Protein AF-A0A349JHU1-F1 (afdb_monomer_lite)

Secondary structure (DSSP, 8-state):
--EEEEEE-TT-HHHHHHHTTS---GGGSHHHHHHHHHHHT-EEEEEEEEETTEEEEEEEEEEEPPGGG---TT-EEEEPPSS--PPEEESTT-HHHHHHHHHHHHHHHHHHTEEEEE-PPPSS--

Radius of gyration: 14.21 Å; chains: 1; bounding box: 31×31×40 Å

Structure (mmCIF, N/CA/C/O backbone):
data_AF-A0A349JHU1-F1
#
_entry.id   AF-A0A349JHU1-F1
#
loop_
_atom_site.group_PDB
_atom_site.id
_atom_site.type_symbol
_atom_site.label_atom_id
_atom_site.label_alt_id
_atom_site.label_comp_id
_atom_site.label_asym_id
_atom_site.label_entity_id
_atom_site.label_seq_id
_atom_site.pdbx_PDB_ins_code
_atom_site.Cartn_x
_atom_site.Cartn_y
_atom_site.Cartn_z
_atom_site.occupancy
_atom_site.B_iso_or_equiv
_atom_site.auth_seq_id
_atom_site.auth_comp_id
_atom_site.auth_asym_id
_atom_site.auth_atom_id
_atom_site.pdbx_PDB_model_num
ATOM 1 N N . MET A 1 1 ? 12.180 19.300 -7.532 1.00 61.38 1 MET A N 1
ATOM 2 C CA . MET A 1 1 ? 11.533 18.015 -7.843 1.00 61.38 1 MET A CA 1
ATOM 3 C C . MET A 1 1 ? 10.091 18.106 -7.384 1.00 61.38 1 MET A C 1
ATOM 5 O O . MET A 1 1 ? 9.881 18.360 -6.203 1.00 61.38 1 MET A O 1
ATOM 9 N N . MET A 1 2 ? 9.117 18.041 -8.295 1.00 74.00 2 MET A N 1
ATOM 10 C CA . MET A 1 2 ? 7.712 17.924 -7.890 1.00 74.00 2 MET A CA 1
ATOM 11 C C . MET A 1 2 ? 7.435 16.446 -7.657 1.00 74.00 2 MET A C 1
ATOM 13 O O . MET A 1 2 ? 7.605 15.642 -8.565 1.00 74.00 2 MET A O 1
ATOM 17 N N . MET A 1 3 ? 7.053 16.111 -6.433 1.00 84.69 3 MET A N 1
ATOM 18 C CA . MET A 1 3 ? 6.657 14.767 -6.049 1.00 84.69 3 MET A CA 1
ATOM 19 C C . MET A 1 3 ? 5.146 14.773 -5.848 1.00 84.69 3 MET A C 1
ATOM 21 O O . MET A 1 3 ? 4.614 15.646 -5.157 1.00 84.69 3 MET A O 1
ATOM 25 N N . LEU A 1 4 ? 4.461 13.842 -6.502 1.00 92.31 4 LEU A N 1
ATOM 26 C CA . LEU A 1 4 ? 3.031 13.622 -6.344 1.00 92.31 4 LEU A CA 1
ATOM 27 C C . LEU A 1 4 ? 2.832 12.327 -5.576 1.00 92.31 4 LEU A C 1
ATOM 29 O O . LEU A 1 4 ? 3.428 11.305 -5.907 1.00 92.31 4 LEU A O 1
ATOM 33 N N . SER A 1 5 ? 1.966 12.356 -4.575 1.00 96.00 5 SER A N 1
ATOM 34 C CA . SER A 1 5 ? 1.586 11.155 -3.850 1.00 96.00 5 SER A CA 1
ATOM 35 C C . SER A 1 5 ? 0.148 11.210 -3.386 1.00 96.00 5 SER A C 1
ATOM 37 O O . SER A 1 5 ? -0.394 12.273 -3.084 1.00 96.00 5 SER A O 1
ATOM 39 N N . GLU A 1 6 ? -0.478 10.042 -3.354 1.00 97.69 6 GLU A N 1
ATOM 40 C CA . GLU A 1 6 ? -1.876 9.878 -2.990 1.00 97.69 6 GLU A CA 1
ATOM 41 C C . GLU A 1 6 ? -2.151 8.470 -2.462 1.00 97.69 6 GLU A C 1
ATOM 43 O O . GLU A 1 6 ? -1.482 7.498 -2.818 1.00 97.69 6 GLU A O 1
ATOM 48 N N . PHE A 1 7 ? -3.179 8.362 -1.620 1.00 98.31 7 PHE A N 1
ATOM 49 C CA . PHE A 1 7 ? -3.798 7.080 -1.319 1.00 98.31 7 PHE A CA 1
ATOM 50 C C . PHE A 1 7 ? -4.886 6.806 -2.354 1.00 98.31 7 PHE A C 1
ATOM 52 O O . PHE A 1 7 ? -5.855 7.556 -2.460 1.00 98.31 7 PHE A O 1
ATOM 59 N N . ILE A 1 8 ? -4.730 5.724 -3.109 1.00 98.62 8 ILE A N 1
ATOM 60 C CA . ILE A 1 8 ? -5.640 5.338 -4.185 1.00 98.62 8 ILE A CA 1
ATOM 61 C C . ILE A 1 8 ? -6.462 4.110 -3.806 1.00 98.62 8 ILE A C 1
ATOM 63 O O . ILE A 1 8 ? -6.010 3.228 -3.078 1.00 98.62 8 ILE A O 1
ATOM 67 N N . LEU A 1 9 ? -7.681 4.040 -4.336 1.00 98.62 9 LEU A N 1
ATOM 68 C CA . LEU A 1 9 ? -8.545 2.869 -4.203 1.00 98.62 9 LEU A CA 1
ATOM 69 C C . LEU A 1 9 ? -8.154 1.770 -5.210 1.00 98.62 9 LEU A C 1
ATOM 71 O O . LEU A 1 9 ? -7.600 2.089 -6.265 1.00 98.62 9 LEU A O 1
ATOM 75 N N . PRO A 1 10 ? -8.519 0.496 -4.965 1.00 98.56 10 PRO A N 1
ATOM 76 C CA . PRO A 1 10 ? -8.230 -0.620 -5.874 1.00 98.56 10 PRO A CA 1
ATOM 77 C C . PRO A 1 10 ? -8.708 -0.436 -7.322 1.00 98.56 10 PRO A C 1
ATOM 79 O O . PRO A 1 10 ? -8.108 -0.968 -8.253 1.00 98.56 10 PRO A O 1
ATOM 82 N N . CYS A 1 11 ? -9.787 0.320 -7.540 1.00 97.94 11 CYS A N 1
ATOM 83 C CA . CYS A 1 11 ? -10.313 0.602 -8.8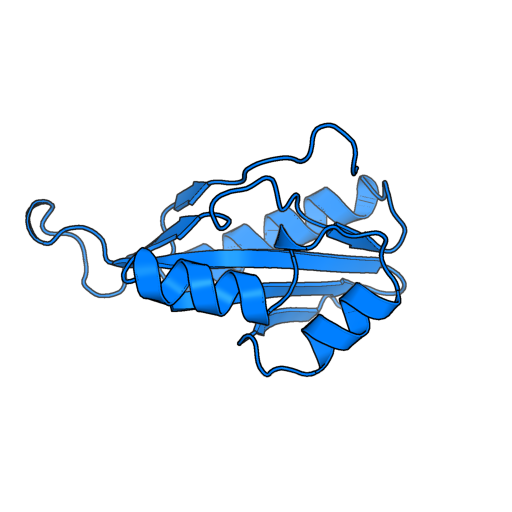77 1.00 97.94 11 CYS A CA 1
ATOM 84 C C . CYS A 1 11 ? -9.537 1.694 -9.632 1.00 97.94 11 CYS A C 1
ATOM 86 O O . CYS A 1 11 ? -9.802 1.912 -10.815 1.00 97.94 11 CYS A O 1
ATOM 88 N N . ASN A 1 12 ? -8.602 2.388 -8.976 1.00 98.50 12 ASN A N 1
ATOM 89 C CA . ASN A 1 12 ? -7.838 3.452 -9.608 1.00 98.50 12 ASN A CA 1
ATOM 90 C C . ASN A 1 12 ? -6.918 2.859 -10.697 1.00 98.50 12 ASN A C 1
ATOM 92 O O . ASN A 1 12 ? -6.107 1.971 -10.406 1.00 98.50 12 ASN A O 1
ATOM 96 N N . PRO A 1 13 ? -6.995 3.343 -11.952 1.00 98.19 13 PRO A N 1
ATOM 97 C CA . PRO A 1 13 ? -6.225 2.787 -13.064 1.00 98.19 13 PRO A CA 1
ATOM 98 C C . PRO A 1 13 ? -4.706 2.898 -12.873 1.00 98.19 13 PRO A C 1
ATOM 100 O O . PRO A 1 13 ? -3.976 2.087 -13.447 1.00 98.19 13 PRO A O 1
ATOM 103 N N . LYS A 1 14 ? -4.220 3.839 -12.047 1.00 98.06 14 LYS A N 1
ATOM 104 C CA . LYS A 1 14 ? -2.790 3.989 -11.731 1.00 98.06 14 LYS A CA 1
ATOM 105 C C . LYS A 1 14 ? -2.194 2.722 -11.132 1.00 98.06 14 LYS A C 1
ATOM 107 O O . LYS A 1 14 ? -1.079 2.361 -11.484 1.00 98.06 14 LYS A O 1
ATOM 112 N N . TRP A 1 15 ? -2.953 2.002 -10.308 1.00 98.44 15 TRP A N 1
ATOM 113 C CA . TRP A 1 15 ? -2.479 0.771 -9.681 1.00 98.44 15 TRP A CA 1
ATOM 114 C C . TRP A 1 15 ? -2.194 -0.308 -10.734 1.00 98.44 15 TRP A C 1
ATOM 116 O O . TRP A 1 15 ? -1.083 -0.826 -10.816 1.00 98.44 15 TRP A O 1
ATOM 126 N N . LYS A 1 16 ? -3.161 -0.597 -11.615 1.00 98.19 16 LYS A N 1
ATOM 127 C CA . LYS A 1 16 ? -2.970 -1.577 -12.700 1.00 98.19 16 LYS A CA 1
ATOM 128 C C . LYS A 1 16 ? -1.889 -1.139 -13.685 1.00 98.19 16 LYS A C 1
ATOM 130 O O . LYS A 1 16 ? -1.121 -1.970 -14.162 1.00 98.19 16 LYS A O 1
ATOM 135 N N . ARG A 1 17 ? -1.804 0.164 -13.971 1.00 97.94 17 ARG A N 1
ATOM 136 C CA . ARG A 1 17 ? -0.751 0.721 -14.823 1.00 97.94 17 ARG A CA 1
ATOM 137 C C . ARG A 1 17 ? 0.633 0.511 -14.209 1.00 97.94 17 ARG A C 1
ATOM 139 O O . ARG A 1 17 ? 1.513 0.035 -14.917 1.00 97.94 17 ARG A O 1
ATOM 146 N N . PHE A 1 18 ? 0.803 0.799 -12.923 1.00 97.88 18 PHE A N 1
ATOM 147 C CA . PHE A 1 18 ? 2.053 0.568 -12.203 1.00 97.88 18 PHE A CA 1
ATOM 148 C C . PHE A 1 18 ? 2.467 -0.909 -12.277 1.00 97.88 18 PHE A C 1
ATOM 150 O O . PHE A 1 18 ? 3.573 -1.224 -12.705 1.00 97.88 18 PHE A O 1
ATOM 157 N N . LEU A 1 19 ? 1.549 -1.830 -11.963 1.00 97.75 19 LEU A N 1
ATOM 158 C CA . LEU A 1 19 ? 1.835 -3.270 -11.993 1.00 97.75 19 LEU A CA 1
ATOM 159 C C . LEU A 1 19 ? 2.159 -3.793 -13.400 1.00 97.75 19 LEU A C 1
ATOM 161 O O . LEU A 1 19 ? 2.895 -4.761 -13.534 1.00 97.75 19 LEU A O 1
ATOM 165 N N . SER A 1 20 ? 1.677 -3.144 -14.466 1.00 97.56 20 SER A N 1
ATOM 166 C CA . SER A 1 20 ? 2.072 -3.508 -15.838 1.00 97.56 20 SER A CA 1
ATOM 167 C C . SER A 1 20 ? 3.534 -3.182 -16.178 1.00 97.56 20 SER A C 1
ATOM 169 O O . SER A 1 20 ? 4.034 -3.653 -17.196 1.00 97.56 20 SER A O 1
ATOM 171 N N . LEU A 1 21 ? 4.197 -2.362 -15.355 1.00 96.44 21 LEU A N 1
ATOM 172 C CA . LEU A 1 21 ? 5.566 -1.878 -15.557 1.00 96.44 21 LEU A CA 1
ATOM 173 C C . LEU A 1 21 ? 6.560 -2.437 -14.525 1.00 96.44 21 LEU A C 1
ATOM 175 O O . LEU A 1 21 ? 7.760 -2.420 -14.780 1.00 96.44 21 LEU A O 1
ATOM 179 N N . ALA A 1 22 ? 6.077 -2.930 -13.382 1.00 95.12 22 ALA A N 1
ATOM 180 C CA . ALA A 1 22 ? 6.897 -3.468 -12.300 1.00 95.12 22 ALA A CA 1
ATOM 181 C C . ALA A 1 22 ? 6.793 -4.997 -12.210 1.00 95.12 22 ALA A C 1
ATOM 183 O O . ALA A 1 22 ? 5.709 -5.571 -12.356 1.00 95.12 22 ALA A O 1
ATOM 184 N N . LEU A 1 23 ? 7.909 -5.664 -11.898 1.00 94.69 23 LEU A N 1
ATOM 185 C CA . LEU A 1 23 ? 7.872 -7.062 -11.475 1.00 94.69 23 LEU A CA 1
ATOM 186 C C . LEU A 1 23 ? 7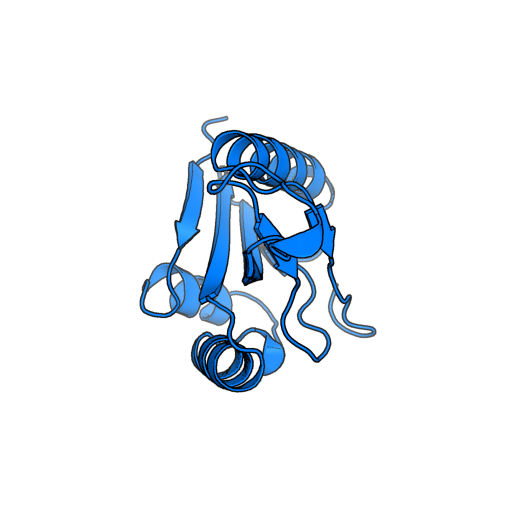.129 -7.143 -10.135 1.00 94.69 23 LEU A C 1
ATOM 188 O O . LEU A 1 23 ? 7.467 -6.437 -9.190 1.00 94.69 23 LEU A O 1
ATOM 192 N N . HIS A 1 24 ? 6.107 -7.987 -10.063 1.00 96.31 24 HIS A N 1
ATOM 193 C CA . HIS A 1 24 ? 5.252 -8.102 -8.889 1.00 96.31 24 HIS A CA 1
ATOM 194 C C . HIS A 1 24 ? 4.698 -9.520 -8.755 1.00 96.31 24 HIS A C 1
ATOM 196 O O . HIS A 1 24 ? 4.649 -10.282 -9.720 1.00 96.31 24 HIS A O 1
ATOM 202 N N . ASP A 1 25 ? 4.249 -9.846 -7.548 1.00 96.19 25 ASP A N 1
ATOM 203 C CA . ASP A 1 25 ? 3.503 -11.072 -7.257 1.00 96.19 25 ASP A CA 1
ATOM 204 C C . ASP A 1 25 ? 1.997 -10.784 -7.115 1.00 96.19 25 ASP A C 1
ATOM 206 O O . ASP A 1 25 ? 1.580 -9.641 -6.902 1.00 96.19 25 ASP A O 1
ATOM 210 N N . PHE A 1 26 ? 1.184 -11.836 -7.155 1.00 96.62 26 PHE A N 1
ATOM 211 C CA . PHE A 1 26 ? -0.262 -11.853 -6.949 1.00 96.62 26 PHE A CA 1
ATOM 212 C C . PHE A 1 26 ? -0.721 -11.048 -5.721 1.00 96.62 26 PHE A C 1
ATOM 214 O O . PHE A 1 26 ? -1.772 -10.408 -5.769 1.00 96.62 26 PHE A O 1
ATOM 221 N N . TYR A 1 27 ? 0.081 -11.005 -4.650 1.00 97.25 27 TYR A N 1
ATOM 222 C CA . TYR A 1 27 ? -0.231 -10.253 -3.429 1.00 97.25 27 TYR A CA 1
ATOM 223 C C . TYR A 1 27 ? -0.365 -8.732 -3.639 1.00 97.25 27 TYR A C 1
ATOM 225 O O . TYR A 1 27 ? -0.944 -8.048 -2.795 1.00 97.25 27 TYR A O 1
ATOM 233 N N . HIS A 1 28 ? 0.148 -8.196 -4.752 1.00 98.19 28 HIS A N 1
ATOM 234 C CA . HIS A 1 28 ? 0.067 -6.771 -5.089 1.00 98.19 28 HIS A CA 1
ATOM 235 C C . HIS A 1 28 ? -1.179 -6.416 -5.907 1.00 98.19 28 HIS A C 1
ATOM 237 O O . HIS A 1 28 ? -1.462 -5.230 -6.099 1.00 98.19 28 HIS A O 1
ATOM 243 N N . LEU A 1 29 ? -1.912 -7.414 -6.415 1.00 98.50 29 LEU A N 1
ATOM 244 C CA . LEU A 1 29 ? -3.067 -7.177 -7.274 1.00 98.50 29 LEU A CA 1
ATOM 245 C C . LEU A 1 29 ? -4.189 -6.477 -6.492 1.00 98.50 29 LEU A C 1
ATOM 247 O O . LEU A 1 29 ? -4.544 -6.949 -5.408 1.00 98.50 29 LEU A O 1
ATOM 251 N N . PRO A 1 30 ? -4.815 -5.420 -7.047 1.00 98.56 30 PRO A N 1
ATOM 252 C CA . PRO A 1 30 ? -5.932 -4.729 -6.400 1.00 98.56 30 PRO A CA 1
ATOM 253 C C . PRO A 1 30 ? -7.060 -5.678 -5.971 1.00 98.56 30 PRO A C 1
ATOM 255 O O . PRO A 1 30 ? -7.682 -5.497 -4.921 1.00 98.56 30 PRO A O 1
ATOM 258 N N . GLU A 1 31 ? -7.315 -6.709 -6.777 1.00 98.38 31 GLU A N 1
ATOM 259 C CA . GLU A 1 31 ? -8.315 -7.742 -6.530 1.00 98.38 31 GLU A CA 1
ATOM 260 C C . GLU A 1 31 ? -7.971 -8.589 -5.299 1.00 98.38 31 GLU A C 1
ATOM 262 O O . GLU A 1 31 ? -8.859 -8.878 -4.495 1.00 98.38 31 GLU A O 1
ATOM 267 N N . TYR A 1 32 ? -6.695 -8.940 -5.114 1.00 98.31 32 TYR A N 1
ATOM 268 C CA . TYR A 1 32 ? -6.250 -9.665 -3.927 1.00 98.31 32 TYR A CA 1
ATOM 269 C C . TYR A 1 32 ? -6.376 -8.801 -2.674 1.00 98.31 32 TYR A C 1
ATOM 271 O O . TYR A 1 32 ? -6.964 -9.243 -1.692 1.00 98.31 32 TYR A O 1
ATOM 279 N N . VAL A 1 33 ? -5.923 -7.543 -2.722 1.00 98.38 33 VAL A N 1
ATOM 280 C CA . VAL A 1 33 ? -6.047 -6.626 -1.576 1.00 98.38 33 VAL A CA 1
ATOM 281 C C . VAL A 1 33 ? -7.512 -6.430 -1.186 1.00 98.38 33 VAL A C 1
ATOM 283 O O . VAL A 1 33 ? -7.853 -6.459 -0.006 1.00 98.38 33 VAL A O 1
ATOM 286 N N . SER A 1 34 ? -8.402 -6.301 -2.174 1.00 98.44 34 SER A N 1
ATOM 287 C CA . SER A 1 34 ? -9.848 -6.195 -1.942 1.00 98.44 34 SER A CA 1
ATOM 288 C C . SER A 1 34 ? -10.431 -7.464 -1.312 1.00 98.44 34 SER A C 1
ATOM 290 O O . SER A 1 34 ? -11.286 -7.384 -0.427 1.00 98.44 34 SER A O 1
ATOM 292 N N . LEU A 1 35 ? -9.965 -8.640 -1.743 1.00 98.00 35 LEU A N 1
ATOM 293 C CA . LEU A 1 35 ? -10.348 -9.919 -1.153 1.00 98.00 35 LEU A CA 1
ATOM 294 C C . LEU A 1 35 ? -9.885 -10.010 0.306 1.00 98.00 35 LEU A C 1
ATOM 296 O O . LEU A 1 35 ? -10.704 -10.306 1.175 1.00 98.00 35 LEU A O 1
ATOM 300 N N . SER A 1 36 ? -8.614 -9.711 0.587 1.00 97.81 36 SER A N 1
ATOM 301 C CA . SER A 1 36 ? -8.057 -9.694 1.945 1.00 97.81 36 SER A CA 1
ATOM 302 C C . SER A 1 36 ? -8.822 -8.733 2.850 1.00 97.81 36 SER A C 1
ATOM 304 O O . SER A 1 36 ? -9.225 -9.116 3.946 1.00 97.81 36 SER A O 1
ATOM 306 N N . ALA A 1 37 ? -9.130 -7.529 2.360 1.00 97.94 37 ALA A N 1
ATOM 307 C CA . ALA A 1 37 ? -9.883 -6.529 3.108 1.00 97.94 37 ALA A CA 1
ATOM 308 C C . ALA A 1 37 ? -11.249 -7.039 3.585 1.00 97.94 37 ALA A C 1
ATOM 310 O O . ALA A 1 37 ? -11.642 -6.820 4.731 1.00 97.94 37 ALA A O 1
ATOM 311 N N . LYS A 1 38 ? -11.952 -7.786 2.723 1.00 97.12 38 LYS A N 1
ATOM 312 C CA . LYS A 1 38 ? -13.244 -8.396 3.054 1.00 97.12 38 LYS A CA 1
ATOM 313 C C . LYS A 1 38 ? -13.135 -9.398 4.208 1.00 97.12 38 LYS A C 1
ATOM 315 O O . LYS A 1 38 ? -14.023 -9.429 5.056 1.00 97.12 38 LYS A O 1
ATOM 320 N N . TYR A 1 39 ? -12.084 -10.216 4.235 1.00 95.75 39 TYR A N 1
ATOM 321 C CA . TYR A 1 39 ? -11.875 -11.205 5.300 1.00 95.75 39 TYR A CA 1
ATOM 322 C C . TYR A 1 39 ? -11.356 -10.578 6.597 1.00 95.75 39 TYR A C 1
ATOM 324 O O . TYR A 1 39 ? -11.710 -11.040 7.677 1.00 95.75 39 TYR A O 1
ATOM 332 N N . GLU A 1 40 ? -10.555 -9.519 6.493 1.00 94.31 40 GLU A N 1
ATOM 333 C CA . GLU A 1 40 ? -9.938 -8.832 7.634 1.00 94.31 40 GLU A CA 1
ATOM 334 C C . GLU A 1 40 ? -10.787 -7.672 8.185 1.00 94.31 40 GLU A C 1
ATOM 336 O O . GLU A 1 40 ? -10.352 -6.987 9.108 1.00 94.31 40 GLU A O 1
ATOM 341 N N . GLN A 1 41 ? -11.986 -7.438 7.633 1.00 94.88 41 GLN A N 1
ATOM 342 C CA . GLN A 1 41 ? -12.872 -6.320 7.997 1.00 94.88 41 GLN A CA 1
ATOM 343 C C . GLN A 1 41 ? -12.162 -4.953 7.943 1.00 94.88 41 GLN A C 1
ATOM 345 O O . GLN A 1 41 ? -12.380 -4.075 8.779 1.00 94.88 41 GLN A O 1
ATOM 350 N N . SER A 1 42 ? -11.304 -4.773 6.941 1.00 97.31 42 SER A N 1
ATOM 351 C CA . SER A 1 42 ? -10.483 -3.578 6.731 1.00 97.31 42 SER A CA 1
ATOM 352 C C . SER A 1 42 ? -10.854 -2.871 5.425 1.00 97.31 42 SER A C 1
ATOM 354 O O . SER A 1 42 ? -11.705 -3.341 4.667 1.00 97.31 42 SER A O 1
ATOM 356 N N . GLN A 1 43 ? -10.257 -1.705 5.169 1.00 98.12 43 GLN A N 1
ATOM 357 C CA . GLN A 1 43 ? -10.438 -0.973 3.912 1.00 98.12 43 GLN A CA 1
ATOM 358 C C . GLN A 1 43 ? -9.195 -1.116 3.022 1.00 98.12 43 GLN A C 1
ATOM 360 O O . GLN A 1 43 ? -8.090 -0.840 3.492 1.00 98.12 43 GLN A O 1
ATOM 365 N N . PRO A 1 44 ? -9.342 -1.530 1.750 1.00 98.62 44 PRO A N 1
ATOM 366 C CA . PRO A 1 44 ? -8.215 -1.680 0.841 1.00 98.62 44 PRO A CA 1
ATOM 367 C C . PRO A 1 44 ? -7.844 -0.336 0.208 1.00 98.62 44 PRO A C 1
ATOM 369 O O . PRO A 1 44 ? -8.693 0.343 -0.372 1.00 98.62 44 PRO A O 1
ATOM 372 N N . ILE A 1 45 ? -6.563 0.016 0.258 1.00 98.62 45 ILE A N 1
ATOM 373 C CA . ILE A 1 45 ? -5.984 1.172 -0.438 1.00 98.62 45 ILE A CA 1
ATOM 374 C C . ILE A 1 45 ? -4.597 0.806 -0.984 1.00 98.62 45 ILE A C 1
ATOM 376 O O . ILE A 1 45 ? -4.048 -0.246 -0.665 1.00 98.62 45 ILE A O 1
ATOM 380 N N . ALA A 1 46 ? -3.995 1.695 -1.764 1.00 98.56 46 ALA A N 1
ATOM 381 C CA . ALA A 1 46 ? -2.554 1.708 -1.971 1.00 98.56 46 ALA A CA 1
ATOM 382 C C . ALA A 1 46 ? -2.005 3.116 -1.778 1.00 98.56 46 ALA A C 1
ATOM 384 O O . ALA A 1 46 ? -2.660 4.093 -2.132 1.00 98.56 46 ALA A O 1
ATOM 385 N N . PHE A 1 47 ? -0.792 3.223 -1.248 1.00 98.44 47 PHE A N 1
ATOM 386 C CA . PHE A 1 47 ? 0.006 4.428 -1.432 1.00 98.44 47 PHE A CA 1
ATOM 387 C C . PHE A 1 47 ? 0.595 4.405 -2.842 1.00 98.44 47 PHE A C 1
ATOM 389 O O . PHE A 1 47 ? 1.204 3.408 -3.224 1.00 98.44 47 PHE A O 1
ATOM 396 N N . TYR A 1 48 ? 0.417 5.486 -3.593 1.00 98.31 48 TYR A N 1
ATOM 397 C CA . TYR A 1 48 ? 1.045 5.712 -4.890 1.00 98.31 48 TYR A CA 1
ATOM 398 C C . TYR A 1 48 ? 1.868 6.995 -4.823 1.00 98.31 48 TYR A C 1
ATOM 400 O O . TYR A 1 48 ? 1.360 8.027 -4.384 1.00 98.31 48 TYR A O 1
ATOM 408 N N . GLY A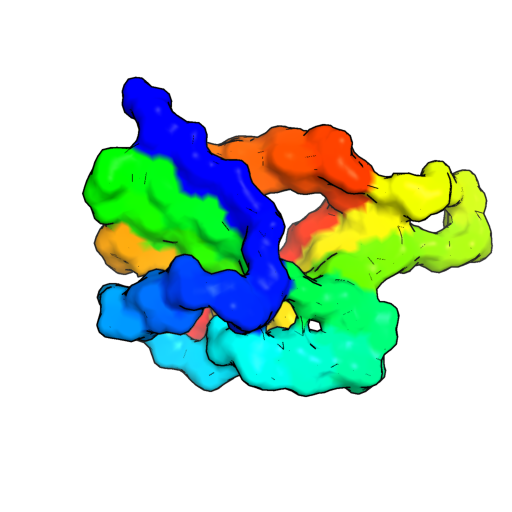 1 49 ? 3.121 6.932 -5.262 1.00 96.62 49 GLY A N 1
ATOM 409 C CA . GLY A 1 49 ? 4.016 8.076 -5.381 1.00 96.62 49 GLY A CA 1
ATOM 410 C C . GLY A 1 49 ? 4.670 8.125 -6.758 1.00 96.62 49 GLY A C 1
ATOM 411 O O . GLY A 1 49 ? 4.976 7.084 -7.330 1.00 96.62 49 GLY A O 1
ATOM 412 N N . GLU A 1 50 ? 4.903 9.327 -7.273 1.00 94.94 50 GLU A N 1
ATOM 413 C CA . GLU A 1 50 ? 5.587 9.571 -8.544 1.00 94.94 50 GLU A CA 1
ATOM 414 C C . GLU A 1 50 ? 6.476 10.819 -8.430 1.00 94.94 50 GLU A C 1
ATOM 416 O O . GLU A 1 50 ? 6.055 11.850 -7.893 1.00 94.94 50 GLU A O 1
ATOM 421 N N . ALA A 1 51 ? 7.719 10.713 -8.893 1.00 91.69 51 ALA A N 1
ATOM 422 C CA . ALA A 1 51 ? 8.702 11.790 -8.909 1.00 91.69 51 ALA A CA 1
ATOM 423 C C . ALA A 1 51 ? 9.659 11.598 -10.096 1.00 91.69 51 ALA A C 1
ATOM 425 O O . ALA A 1 51 ? 10.449 10.659 -10.110 1.00 91.69 51 ALA A O 1
ATOM 426 N N . ASP A 1 52 ? 9.604 12.506 -11.072 1.00 88.00 52 ASP A N 1
ATOM 427 C CA . ASP A 1 52 ? 10.354 12.415 -12.332 1.00 88.00 52 ASP A CA 1
ATOM 428 C C . ASP A 1 52 ? 10.151 11.055 -13.037 1.00 88.00 52 ASP A C 1
ATOM 430 O O . ASP A 1 52 ? 9.041 10.761 -13.473 1.00 88.00 52 ASP A O 1
ATOM 434 N N . GLU A 1 53 ? 11.193 10.227 -13.154 1.00 88.81 53 GLU A N 1
ATOM 435 C CA . GLU A 1 53 ? 11.124 8.880 -13.753 1.00 88.81 53 GLU A CA 1
ATOM 436 C C . GLU A 1 53 ? 10.866 7.777 -12.708 1.00 88.81 53 GLU A C 1
ATOM 438 O O . GLU A 1 53 ? 10.755 6.601 -13.060 1.00 88.81 53 GLU A O 1
ATOM 443 N N . ALA A 1 54 ? 10.782 8.141 -11.423 1.00 94.19 54 ALA A N 1
ATOM 444 C CA . ALA A 1 54 ? 10.596 7.210 -10.324 1.00 94.19 54 ALA A CA 1
ATOM 445 C C . ALA A 1 54 ? 9.125 7.105 -9.899 1.00 94.19 54 ALA A C 1
ATOM 447 O O . ALA A 1 54 ? 8.411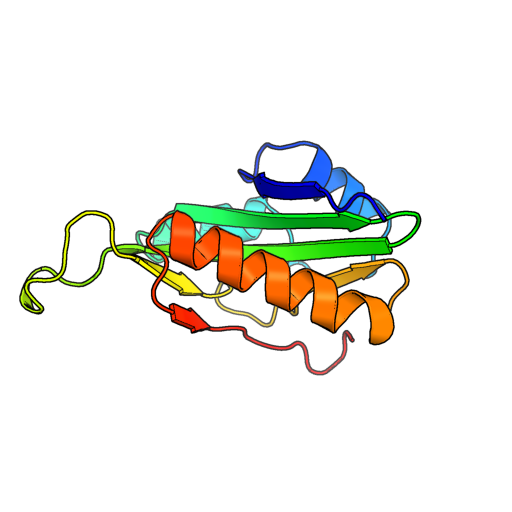 8.104 -9.788 1.00 94.19 54 ALA A O 1
ATOM 448 N N . ALA A 1 55 ? 8.676 5.894 -9.582 1.00 95.69 55 ALA A N 1
ATOM 449 C CA . ALA A 1 55 ? 7.352 5.648 -9.026 1.00 95.69 55 ALA A CA 1
ATOM 450 C C . ALA A 1 55 ? 7.404 4.622 -7.893 1.00 95.69 55 ALA A C 1
ATOM 452 O O . ALA A 1 55 ? 8.277 3.756 -7.857 1.00 95.69 55 ALA A O 1
ATOM 453 N N . PHE A 1 56 ? 6.433 4.697 -6.987 1.00 96.75 56 PHE A N 1
ATOM 454 C CA . PHE A 1 56 ? 6.338 3.833 -5.818 1.00 96.75 56 PHE A CA 1
ATOM 455 C C . PHE A 1 56 ? 4.899 3.402 -5.567 1.00 96.75 56 PHE A C 1
ATOM 457 O O . PHE A 1 56 ? 3.978 4.217 -5.660 1.00 96.75 56 PHE A O 1
ATOM 464 N N . LEU A 1 57 ? 4.701 2.135 -5.216 1.00 97.75 57 LEU A N 1
ATOM 465 C CA . LEU A 1 57 ? 3.383 1.586 -4.922 1.00 97.75 57 LEU A CA 1
ATOM 466 C C . LEU A 1 57 ? 3.442 0.677 -3.699 1.00 97.75 57 LEU A C 1
ATOM 468 O O . LEU A 1 57 ? 4.239 -0.258 -3.655 1.00 97.75 57 LEU A O 1
ATOM 472 N N . VAL A 1 58 ? 2.542 0.899 -2.739 1.00 97.56 58 VAL A N 1
ATOM 473 C CA . VAL A 1 58 ? 2.395 0.009 -1.583 1.00 97.56 58 VAL A CA 1
ATOM 474 C C . VAL A 1 58 ? 0.934 -0.348 -1.329 1.00 97.56 58 VAL A C 1
ATOM 476 O O . VAL A 1 58 ? 0.172 0.533 -0.924 1.00 97.56 58 VAL A O 1
ATOM 479 N N . PRO A 1 59 ? 0.520 -1.612 -1.525 1.00 98.38 59 PRO A N 1
ATOM 480 C CA . PRO A 1 59 ? -0.816 -2.070 -1.158 1.00 98.38 59 PRO A CA 1
ATOM 481 C C . PRO A 1 59 ? -0.988 -2.121 0.363 1.00 98.38 59 PRO A C 1
ATOM 483 O O . PRO A 1 59 ? -0.126 -2.620 1.086 1.00 98.38 59 PRO A O 1
ATOM 486 N N . LEU A 1 60 ? -2.126 -1.638 0.855 1.00 98.62 60 LEU A N 1
ATOM 487 C CA . LEU A 1 60 ? -2.418 -1.524 2.279 1.00 98.62 60 LEU A CA 1
ATOM 488 C C . LEU A 1 60 ? -3.880 -1.866 2.587 1.00 98.62 60 LEU A C 1
ATOM 490 O O . LEU A 1 60 ? -4.791 -1.694 1.780 1.00 98.62 60 LEU A O 1
ATOM 494 N N . LEU A 1 61 ? -4.084 -2.304 3.817 1.00 98.62 61 LEU A N 1
ATOM 495 C CA . LEU A 1 61 ? -5.344 -2.497 4.503 1.00 98.62 61 LEU A CA 1
ATOM 496 C C . LEU A 1 61 ? -5.363 -1.545 5.693 1.00 98.62 61 LEU A C 1
ATOM 498 O O . LEU A 1 61 ? -4.463 -1.605 6.535 1.00 98.62 61 LEU A O 1
ATOM 502 N N . THR A 1 62 ? -6.370 -0.683 5.785 1.00 98.38 62 THR A N 1
ATOM 503 C CA . THR A 1 62 ? -6.533 0.221 6.929 1.00 98.38 62 THR A CA 1
ATOM 504 C C . THR A 1 62 ? -7.622 -0.266 7.871 1.00 98.38 62 THR A C 1
ATOM 506 O O . THR A 1 62 ? -8.646 -0.811 7.449 1.00 98.38 62 THR A O 1
ATOM 509 N N . ARG A 1 63 ? -7.391 -0.089 9.173 1.00 96.81 63 ARG A N 1
ATOM 510 C CA . ARG A 1 63 ? -8.304 -0.511 10.239 1.00 96.81 63 ARG A CA 1
ATOM 511 C C . ARG A 1 63 ? -8.407 0.571 11.306 1.00 96.81 63 ARG A C 1
ATOM 513 O O . ARG A 1 63 ? -7.402 1.181 11.657 1.00 96.81 63 ARG A O 1
ATOM 520 N N . LYS A 1 64 ? -9.604 0.777 11.849 1.00 96.69 64 LYS A N 1
ATOM 521 C CA . LYS A 1 64 ? -9.795 1.674 12.994 1.00 96.69 64 LYS A CA 1
ATOM 522 C C . LYS A 1 64 ? -9.043 1.160 14.219 1.00 96.69 64 LYS A C 1
ATOM 524 O O . LYS A 1 64 ? -8.862 -0.050 14.375 1.00 96.69 64 LYS A O 1
ATOM 529 N N . ILE A 1 65 ? -8.668 2.081 15.098 1.00 97.06 65 ILE A N 1
ATOM 530 C CA . ILE A 1 65 ? -8.156 1.723 16.420 1.00 97.06 65 ILE A CA 1
ATOM 531 C C . ILE A 1 65 ? -9.293 1.088 17.242 1.00 97.06 65 ILE A C 1
ATOM 533 O O . ILE A 1 65 ? -10.424 1.572 17.167 1.00 97.06 65 ILE A O 1
ATOM 537 N N . PRO A 1 66 ? -9.037 -0.002 17.993 1.00 94.94 66 PRO A N 1
ATOM 538 C CA . PRO A 1 66 ? -10.047 -0.610 18.854 1.00 94.94 66 PRO A CA 1
ATOM 539 C C . PRO A 1 66 ? -10.673 0.398 19.821 1.00 94.94 66 PRO A C 1
ATOM 541 O O . PRO A 1 66 ? -9.954 1.128 20.502 1.00 94.94 66 PRO A O 1
ATOM 544 N N . GLU A 1 67 ? -12.003 0.379 19.936 1.00 94.12 67 GLU A N 1
ATOM 545 C CA . GLU A 1 67 ? -12.763 1.299 20.802 1.00 94.12 67 GLU A CA 1
ATOM 546 C C . GLU A 1 67 ? -12.293 1.254 22.265 1.00 94.12 67 GLU A C 1
ATOM 548 O O . GLU A 1 67 ? -12.276 2.273 22.947 1.00 94.12 67 GLU A O 1
ATOM 553 N N . SER A 1 68 ? -11.819 0.093 22.732 1.00 96.38 68 SER A N 1
ATOM 554 C CA . SER A 1 68 ? -11.290 -0.103 24.088 1.00 96.38 68 SER A CA 1
ATOM 555 C C . SER A 1 68 ? -10.044 0.725 24.420 1.00 96.38 68 SER A C 1
ATOM 557 O O . SER A 1 68 ? -9.640 0.754 25.578 1.00 96.38 68 SER A O 1
ATOM 559 N N . LEU A 1 69 ? -9.381 1.313 23.420 1.00 96.31 69 LEU A N 1
ATOM 560 C CA . LEU A 1 69 ? -8.209 2.171 23.612 1.00 96.31 69 LEU A CA 1
ATOM 561 C C . LEU A 1 69 ? -8.566 3.662 23.704 1.00 96.31 69 LEU A C 1
ATOM 563 O O . LEU A 1 69 ? -7.662 4.463 23.917 1.00 96.31 69 LEU A O 1
ATOM 567 N N . GLU A 1 70 ? -9.844 4.030 23.532 1.00 95.88 70 GLU A N 1
ATOM 568 C CA . GLU A 1 70 ? -10.340 5.414 23.646 1.00 95.88 70 GLU A CA 1
ATOM 569 C C . GLU A 1 70 ? -9.546 6.428 22.788 1.00 95.88 70 GLU A C 1
ATOM 571 O O . GLU A 1 70 ? -9.328 7.578 23.170 1.00 95.88 70 GLU A O 1
ATOM 576 N N . ALA A 1 71 ? -9.083 5.994 21.611 1.00 95.88 71 ALA A N 1
ATOM 577 C CA . ALA A 1 71 ? -8.347 6.835 20.671 1.00 95.88 71 ALA A CA 1
ATOM 578 C C . ALA A 1 71 ? -9.289 7.750 19.857 1.00 95.88 71 ALA A C 1
ATOM 580 O O . ALA A 1 71 ? -10.461 7.415 19.682 1.00 95.88 71 ALA A O 1
ATOM 581 N N . PRO A 1 72 ? -8.794 8.878 19.307 1.00 96.81 72 PRO A N 1
ATOM 582 C CA . PRO A 1 72 ? -9.566 9.714 18.388 1.00 96.81 72 PRO A CA 1
ATOM 583 C C . PRO A 1 72 ? -10.159 8.928 17.204 1.00 96.81 72 PRO A C 1
ATOM 585 O O . PRO A 1 72 ? -9.471 8.120 16.584 1.00 96.81 72 PRO A O 1
ATOM 588 N N . ASP A 1 73 ? -11.409 9.224 16.830 1.00 93.88 73 ASP A N 1
ATOM 589 C CA . ASP A 1 73 ? -12.163 8.487 15.794 1.00 93.88 73 ASP A CA 1
ATOM 590 C C . ASP A 1 73 ? -11.517 8.491 14.402 1.00 93.88 73 ASP A C 1
ATOM 592 O O . ASP A 1 73 ? -11.790 7.624 13.568 1.00 93.88 73 ASP A O 1
ATOM 596 N N . ASN A 1 74 ? -10.693 9.499 14.122 1.00 95.25 74 ASN A N 1
ATOM 597 C CA . ASN A 1 74 ? -9.981 9.634 12.859 1.00 95.25 74 ASN A CA 1
ATOM 598 C C . ASN A 1 74 ? -8.657 8.860 12.832 1.00 95.25 74 ASN A C 1
ATOM 600 O O . ASN A 1 74 ? -7.982 8.879 11.804 1.00 95.25 74 ASN A O 1
ATOM 604 N N . TRP A 1 75 ? -8.263 8.210 13.930 1.00 98.06 75 TRP A N 1
ATOM 605 C CA . TRP A 1 75 ? -7.044 7.416 13.974 1.00 98.06 75 TRP A CA 1
ATOM 606 C C . TRP A 1 75 ? -7.253 6.017 13.408 1.00 98.06 75 TRP A C 1
ATOM 608 O O . TRP A 1 75 ? -8.287 5.372 13.608 1.00 98.06 75 TRP A O 1
ATOM 618 N N . TYR A 1 76 ? -6.234 5.526 12.712 1.00 98.38 76 TYR A N 1
ATOM 619 C CA . TYR A 1 76 ? -6.239 4.181 12.156 1.00 98.38 76 TYR A CA 1
ATOM 620 C C . TYR A 1 76 ? -4.824 3.626 11.981 1.00 98.38 76 TYR A C 1
ATOM 622 O O . TYR A 1 76 ? -3.846 4.365 11.861 1.00 98.38 76 TYR A O 1
ATOM 630 N N . ASP A 1 77 ? -4.736 2.302 11.919 1.00 98.12 77 ASP A N 1
ATOM 631 C CA . ASP A 1 77 ? -3.521 1.578 11.560 1.00 98.12 77 ASP A CA 1
ATOM 632 C C . ASP A 1 77 ? -3.594 1.104 10.110 1.00 98.12 77 ASP A C 1
ATOM 634 O O . ASP A 1 77 ? -4.676 0.849 9.570 1.00 98.12 77 ASP A O 1
ATOM 638 N N . ALA A 1 78 ? -2.432 0.929 9.490 1.00 98.38 78 ALA A N 1
ATOM 639 C CA . ALA A 1 78 ? -2.290 0.329 8.175 1.00 98.38 78 ALA A CA 1
ATOM 640 C C . ALA A 1 78 ? -1.433 -0.940 8.231 1.00 98.38 78 ALA A C 1
ATOM 642 O O . ALA A 1 78 ? -0.486 -1.073 9.005 1.00 98.38 78 ALA A O 1
ATOM 643 N N . THR A 1 79 ? -1.733 -1.898 7.367 1.00 98.19 79 THR A N 1
ATOM 644 C CA . THR A 1 79 ? -0.863 -3.048 7.144 1.00 98.19 79 THR A CA 1
ATOM 645 C C . THR A 1 79 ? -0.915 -3.462 5.690 1.00 98.19 79 THR A C 1
ATOM 647 O O . THR A 1 79 ? -1.958 -3.389 5.061 1.00 98.19 79 THR A O 1
ATOM 650 N N . THR A 1 80 ? 0.190 -3.938 5.147 1.00 98.00 80 THR A N 1
ATOM 651 C CA . THR A 1 80 ? 0.144 -4.766 3.932 1.00 98.00 80 THR A CA 1
ATOM 652 C C . THR A 1 80 ? -0.820 -5.953 4.107 1.00 98.00 80 THR A C 1
ATOM 654 O O . THR A 1 80 ? -0.923 -6.466 5.226 1.00 98.00 80 THR A O 1
ATOM 657 N N . PRO A 1 81 ? -1.525 -6.430 3.063 1.00 96.94 81 PRO A N 1
ATOM 658 C CA . PRO A 1 81 ? -2.343 -7.635 3.195 1.00 96.94 81 PRO A CA 1
ATOM 659 C C . PRO A 1 81 ? -1.478 -8.856 3.538 1.00 96.94 81 PRO A C 1
ATOM 661 O O . PRO A 1 81 ? -0.263 -8.866 3.315 1.00 96.94 81 PRO A O 1
ATOM 664 N N . TYR A 1 82 ? -2.098 -9.894 4.107 1.00 92.88 82 TYR A N 1
ATOM 665 C CA . TYR A 1 82 ? -1.393 -11.146 4.389 1.00 92.88 82 TYR A CA 1
ATOM 666 C C . TYR A 1 82 ? -0.799 -11.747 3.102 1.00 92.88 82 TYR A C 1
ATOM 668 O O . TYR A 1 82 ? -1.422 -11.707 2.044 1.00 92.88 82 TYR A O 1
ATOM 676 N N . GLY A 1 83 ? 0.410 -12.297 3.194 1.00 90.88 83 GLY A N 1
ATOM 677 C CA . GLY A 1 83 ? 1.288 -12.568 2.053 1.00 90.88 83 GLY A CA 1
ATOM 678 C C . GLY A 1 83 ? 2.561 -11.732 2.171 1.00 90.88 83 GLY A C 1
ATOM 679 O O . GLY A 1 83 ? 2.876 -11.239 3.255 1.00 90.88 83 GLY A O 1
ATOM 680 N N . TYR A 1 84 ? 3.283 -11.552 1.069 1.00 93.62 84 TYR A N 1
ATOM 681 C CA . TYR A 1 84 ? 4.515 -10.761 1.067 1.00 93.62 84 TYR A CA 1
ATOM 682 C C . TYR A 1 84 ? 4.506 -9.621 0.034 1.00 93.62 84 TYR A C 1
ATOM 684 O O . TYR A 1 84 ? 5.376 -9.581 -0.833 1.00 93.62 84 TYR A O 1
ATOM 692 N N . PRO A 1 85 ? 3.523 -8.703 0.058 1.00 95.44 85 PRO A N 1
ATOM 693 C CA . PRO A 1 85 ? 3.479 -7.607 -0.900 1.00 95.44 85 PRO A CA 1
ATOM 694 C C . PRO A 1 85 ? 4.438 -6.482 -0.479 1.00 95.44 85 PRO A C 1
ATOM 696 O O . PRO A 1 85 ? 4.043 -5.502 0.161 1.00 95.44 85 PRO A O 1
ATOM 699 N N . THR A 1 86 ? 5.716 -6.661 -0.806 1.00 95.00 86 THR A N 1
ATOM 700 C CA . THR A 1 86 ? 6.753 -5.654 -0.568 1.00 95.00 86 THR A CA 1
ATOM 701 C C . THR A 1 86 ? 6.390 -4.330 -1.256 1.00 95.00 86 THR A C 1
ATOM 703 O O . THR A 1 86 ? 5.730 -4.340 -2.298 1.00 95.00 86 THR A O 1
ATOM 706 N N . PRO A 1 87 ? 6.769 -3.170 -0.696 1.00 95.00 87 PRO A N 1
ATOM 707 C CA . PRO A 1 87 ? 6.713 -1.914 -1.433 1.00 95.00 87 PRO A CA 1
ATOM 708 C C . PRO A 1 87 ? 7.434 -2.034 -2.781 1.00 95.00 87 PRO A C 1
ATOM 710 O O . PRO A 1 87 ? 8.575 -2.474 -2.817 1.00 95.00 87 PRO A O 1
ATOM 713 N N . LEU A 1 88 ? 6.782 -1.640 -3.874 1.00 95.44 88 LEU A N 1
ATOM 714 C CA . LEU A 1 88 ? 7.354 -1.735 -5.216 1.00 95.44 88 LEU A CA 1
ATOM 715 C C . LEU A 1 88 ? 7.878 -0.377 -5.678 1.00 95.44 88 LEU A C 1
ATOM 717 O O . LEU A 1 88 ? 7.207 0.640 -5.484 1.00 95.44 88 LEU A O 1
ATOM 721 N N . SER A 1 89 ? 9.014 -0.378 -6.373 1.00 94.56 89 SER A N 1
ATOM 722 C CA . SER A 1 89 ? 9.596 0.800 -7.019 1.00 94.56 89 SER A CA 1
ATOM 723 C C . SER A 1 89 ? 9.788 0.606 -8.524 1.00 94.56 89 SER A C 1
ATOM 725 O O . SER A 1 89 ? 9.961 -0.505 -9.029 1.00 94.56 89 SER A O 1
ATOM 727 N N . ILE A 1 90 ? 9.742 1.718 -9.252 1.00 94.19 90 ILE A N 1
ATOM 728 C CA . ILE A 1 90 ? 10.180 1.83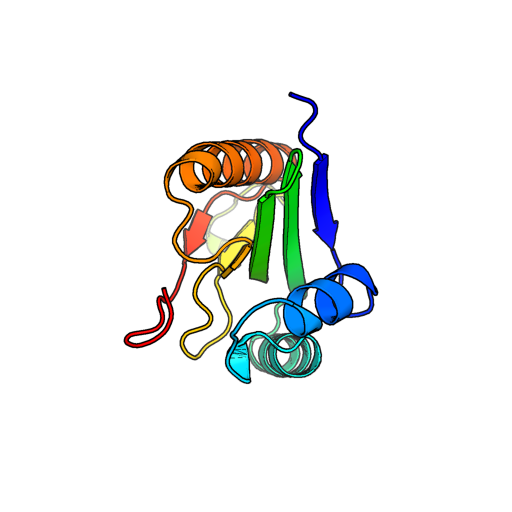3 -10.643 1.00 94.19 90 ILE A CA 1
ATOM 729 C C . ILE A 1 90 ? 11.179 2.998 -10.683 1.00 94.19 90 ILE A C 1
ATOM 731 O O . ILE A 1 90 ? 10.801 4.067 -10.215 1.00 94.19 90 ILE A O 1
ATOM 735 N N . PRO A 1 91 ? 12.403 2.824 -11.217 1.00 92.50 91 PRO A N 1
ATOM 736 C CA . PRO A 1 91 ? 13.011 1.529 -11.518 1.00 92.50 91 PRO A CA 1
ATOM 737 C C . PRO A 1 91 ? 13.162 0.681 -10.242 1.00 92.50 91 PRO A C 1
ATOM 739 O O . PRO A 1 91 ? 13.181 1.208 -9.127 1.00 92.50 91 PRO A O 1
ATOM 742 N N . ALA A 1 92 ? 13.247 -0.640 -10.409 1.00 87.94 92 ALA A N 1
ATOM 743 C CA . ALA A 1 92 ? 13.505 -1.542 -9.287 1.00 87.94 92 ALA A CA 1
ATOM 744 C C . ALA A 1 92 ? 14.828 -1.170 -8.593 1.00 87.94 92 ALA A C 1
ATOM 746 O O . ALA A 1 92 ? 15.737 -0.644 -9.237 1.00 87.94 92 ALA A O 1
ATOM 747 N N . ASP A 1 93 ? 14.926 -1.436 -7.289 1.00 82.44 93 ASP A N 1
ATOM 748 C CA . ASP A 1 93 ? 16.113 -1.157 -6.464 1.00 82.44 93 ASP A CA 1
ATOM 749 C C . ASP A 1 93 ? 16.522 0.330 -6.348 1.00 82.44 93 ASP A C 1
ATOM 751 O O . ASP A 1 93 ? 17.615 0.641 -5.862 1.00 82.44 93 ASP A O 1
ATOM 755 N N . ASP A 1 94 ? 15.656 1.281 -6.730 1.00 84.38 94 ASP A N 1
ATOM 756 C CA . ASP A 1 94 ? 15.913 2.714 -6.519 1.00 84.38 94 ASP A CA 1
ATOM 757 C C . ASP A 1 94 ? 15.799 3.128 -5.041 1.00 84.38 94 ASP A C 1
ATOM 759 O O . ASP A 1 94 ? 14.814 3.700 -4.564 1.00 84.38 94 ASP A O 1
ATOM 763 N N . THR A 1 95 ? 16.874 2.860 -4.309 1.00 80.19 95 THR A N 1
ATOM 764 C CA . THR A 1 95 ? 17.053 3.274 -2.913 1.00 80.19 95 THR A CA 1
ATOM 765 C C . THR A 1 95 ? 17.116 4.790 -2.735 1.00 80.19 95 THR A C 1
ATOM 767 O O . THR A 1 95 ? 16.785 5.280 -1.656 1.00 80.19 95 THR A O 1
ATOM 770 N N . SER A 1 96 ? 17.492 5.547 -3.771 1.00 83.75 96 SER A N 1
ATOM 771 C CA . SER A 1 96 ? 17.631 7.002 -3.666 1.00 83.75 96 SER A CA 1
ATOM 772 C C . SER A 1 96 ? 16.272 7.697 -3.587 1.00 83.75 96 SER A C 1
ATOM 774 O O . SER A 1 96 ? 16.077 8.597 -2.769 1.00 83.75 96 SER A O 1
ATOM 776 N N . SER A 1 97 ? 15.298 7.216 -4.362 1.00 85.94 97 SER A N 1
ATOM 777 C CA . SER A 1 97 ? 13.924 7.715 -4.305 1.00 85.94 97 SER A CA 1
ATOM 778 C C . SER A 1 97 ? 13.118 7.097 -3.160 1.00 85.94 97 SER A C 1
ATOM 780 O O . SER A 1 97 ? 12.161 7.713 -2.684 1.00 85.94 97 SER A O 1
ATOM 782 N N . LEU A 1 98 ? 13.507 5.914 -2.664 1.00 87.56 98 LEU A N 1
ATOM 783 C CA . LEU A 1 98 ? 12.808 5.217 -1.579 1.00 87.56 98 LEU A CA 1
ATOM 784 C C . LEU A 1 98 ? 12.649 6.088 -0.326 1.00 87.56 98 LEU A C 1
ATOM 786 O O . LEU A 1 98 ? 11.551 6.184 0.220 1.00 87.56 98 LEU A O 1
ATOM 790 N N . GLU A 1 99 ? 13.713 6.756 0.126 1.00 89.12 99 GLU A N 1
ATOM 791 C CA . GLU A 1 99 ? 13.645 7.616 1.316 1.00 89.12 99 GLU A CA 1
ATOM 792 C C . GLU A 1 99 ? 12.652 8.772 1.138 1.00 89.12 99 GLU A C 1
ATOM 794 O O . GLU A 1 99 ? 11.926 9.130 2.072 1.00 89.12 99 GLU A O 1
ATOM 799 N N . ILE A 1 100 ? 12.574 9.325 -0.075 1.00 91.81 100 ILE A N 1
ATOM 800 C CA . ILE A 1 100 ? 11.652 10.406 -0.433 1.00 91.81 100 ILE A CA 1
ATOM 801 C C . ILE A 1 100 ? 10.207 9.898 -0.383 1.00 91.81 100 ILE A C 1
ATOM 803 O O . ILE A 1 100 ? 9.349 10.534 0.236 1.00 91.81 100 ILE A O 1
ATOM 807 N N . PHE A 1 101 ? 9.937 8.729 -0.969 1.00 95.06 101 PHE A N 1
ATOM 808 C CA . PHE A 1 101 ? 8.605 8.125 -0.950 1.00 95.06 101 PHE A CA 1
ATOM 809 C C . PHE A 1 101 ? 8.172 7.708 0.455 1.00 95.06 101 PHE A C 1
ATOM 811 O O . PHE A 1 101 ? 7.042 7.996 0.842 1.00 95.06 101 PHE A O 1
ATOM 818 N N . LEU A 1 102 ? 9.064 7.119 1.258 1.00 93.94 102 LEU A N 1
ATOM 819 C CA . LEU A 1 102 ? 8.776 6.776 2.653 1.00 93.94 102 LEU A CA 1
ATOM 820 C C . LEU A 1 102 ? 8.533 8.021 3.508 1.00 93.94 102 LEU A C 1
ATOM 822 O O . LEU A 1 102 ? 7.665 8.010 4.381 1.00 93.94 102 LEU A O 1
ATOM 826 N N . LYS A 1 103 ? 9.274 9.109 3.268 1.00 94.88 103 LYS A N 1
ATOM 827 C CA . LYS A 1 103 ? 9.016 10.392 3.926 1.00 94.88 103 LYS A CA 1
ATOM 828 C C . LYS A 1 103 ? 7.622 10.908 3.591 1.00 94.88 103 LYS A C 1
ATOM 830 O O . LYS A 1 103 ? 6.867 11.200 4.516 1.00 94.88 103 LYS A O 1
ATOM 835 N N . SER A 1 104 ? 7.269 10.948 2.311 1.00 96.12 104 SER A N 1
ATOM 836 C CA . SER A 1 104 ? 5.948 11.409 1.890 1.00 96.12 104 SER A CA 1
ATOM 837 C C . SER A 1 104 ? 4.823 10.508 2.410 1.00 96.12 104 SER A C 1
ATOM 839 O O . SER A 1 104 ? 3.835 11.006 2.943 1.00 96.12 104 SER A O 1
ATOM 841 N N . PHE A 1 105 ? 5.002 9.183 2.375 1.00 97.25 105 PHE A N 1
ATOM 842 C CA . PHE A 1 105 ? 4.063 8.228 2.963 1.00 97.25 105 PHE A CA 1
ATOM 843 C C . PHE A 1 105 ? 3.779 8.541 4.436 1.00 97.25 105 PHE A C 1
ATOM 845 O O . PHE A 1 105 ? 2.617 8.607 4.835 1.00 97.25 105 PHE A O 1
ATOM 852 N N . ARG A 1 106 ? 4.825 8.776 5.244 1.00 97.00 106 ARG A N 1
ATOM 853 C CA . ARG A 1 106 ? 4.655 9.122 6.662 1.00 97.00 106 ARG A CA 1
ATOM 854 C C . ARG A 1 106 ? 3.949 10.460 6.849 1.00 97.00 106 ARG A C 1
ATOM 856 O O . ARG A 1 106 ? 3.087 10.557 7.713 1.00 97.00 106 ARG A O 1
ATOM 863 N N . GLU A 1 107 ? 4.322 11.482 6.083 1.00 97.06 107 GLU A N 1
ATOM 864 C CA . GLU A 1 107 ? 3.732 12.822 6.193 1.00 97.06 107 GLU A CA 1
ATOM 865 C C . GLU A 1 107 ? 2.248 12.808 5.808 1.00 97.06 107 GLU A C 1
ATOM 867 O O . GLU A 1 107 ? 1.411 13.300 6.564 1.00 97.06 107 GLU A O 1
ATOM 872 N N . MET A 1 108 ? 1.906 12.170 4.686 1.00 97.12 108 MET A N 1
ATOM 873 C CA . MET A 1 108 ? 0.523 11.995 4.244 1.00 97.12 108 MET A CA 1
ATOM 874 C C . MET A 1 108 ? -0.288 11.137 5.207 1.00 97.12 108 MET A C 1
ATOM 876 O O . MET A 1 108 ? -1.406 11.510 5.553 1.00 97.12 108 MET A O 1
ATOM 880 N N . GLY A 1 109 ? 0.272 10.006 5.645 1.00 97.38 109 GLY A N 1
ATOM 881 C CA . GLY A 1 109 ? -0.374 9.110 6.595 1.00 97.38 109 GLY A CA 1
ATOM 882 C C . GLY A 1 109 ? -0.678 9.821 7.909 1.00 97.38 109 GLY A C 1
ATOM 883 O O . GLY A 1 109 ? -1.819 9.806 8.361 1.00 97.38 109 GLY A O 1
ATOM 884 N N . ALA A 1 110 ? 0.304 10.512 8.491 1.00 97.62 110 ALA A N 1
ATOM 885 C CA . ALA A 1 110 ? 0.100 11.266 9.724 1.00 97.62 110 ALA A CA 1
ATOM 886 C C . ALA A 1 110 ? -0.958 12.368 9.549 1.00 97.62 110 ALA A C 1
ATOM 888 O O . ALA A 1 110 ? -1.831 12.522 10.403 1.00 97.62 110 ALA A O 1
ATOM 889 N N . ALA A 1 111 ? -0.931 13.096 8.426 1.00 97.00 111 ALA A N 1
ATOM 890 C CA . ALA A 1 111 ? -1.920 14.129 8.123 1.00 97.00 111 ALA A CA 1
ATOM 891 C C . ALA A 1 111 ? -3.347 13.574 7.961 1.00 97.00 111 ALA A C 1
ATOM 893 O O . ALA A 1 111 ? -4.310 14.286 8.247 1.00 97.00 111 ALA A O 1
ATOM 894 N N . SER A 1 112 ? -3.498 12.316 7.533 1.00 96.19 112 SER A N 1
ATOM 895 C CA . SER A 1 112 ? -4.798 11.653 7.407 1.00 96.19 112 SER A CA 1
ATOM 896 C C . SER A 1 112 ? -5.240 10.889 8.660 1.00 96.19 112 SER A C 1
ATOM 898 O O . SER A 1 112 ? -6.365 10.404 8.677 1.00 96.19 112 SER A O 1
ATOM 900 N N . GLY A 1 113 ? -4.414 10.810 9.710 1.00 97.75 113 GLY A N 1
ATOM 901 C CA . GLY A 1 113 ? -4.727 10.100 10.960 1.00 97.75 113 GLY A CA 1
ATOM 902 C C . GLY A 1 113 ? -4.174 8.671 11.053 1.00 97.75 113 GLY A C 1
ATOM 903 O O . GLY A 1 113 ? -4.487 7.951 11.997 1.00 97.75 113 GLY A O 1
ATOM 904 N N . MET A 1 114 ? -3.329 8.243 10.115 1.00 98.31 114 MET A N 1
ATOM 905 C CA . MET A 1 114 ? -2.603 6.978 10.230 1.00 98.31 114 MET A CA 1
ATOM 906 C C . MET A 1 114 ? -1.550 7.077 11.341 1.00 98.31 114 MET A C 1
ATOM 908 O O . MET A 1 114 ? -0.663 7.930 11.269 1.00 98.31 114 MET A O 1
ATOM 912 N N . ILE A 1 115 ? -1.608 6.193 12.340 1.00 97.75 115 ILE A N 1
ATOM 913 C CA . ILE A 1 115 ? -0.662 6.208 13.473 1.00 97.75 115 ILE A CA 1
ATOM 914 C C . ILE A 1 115 ? 0.430 5.143 13.362 1.00 97.75 115 ILE A C 1
ATOM 916 O O . ILE A 1 115 ? 1.528 5.325 13.890 1.00 97.75 115 ILE A O 1
ATOM 920 N N . SER A 1 116 ? 0.161 4.042 12.657 1.00 97.50 116 SER A N 1
ATOM 921 C CA . SER A 1 116 ? 1.151 3.004 12.387 1.00 97.50 116 SER A CA 1
ATOM 922 C C . SER A 1 116 ? 0.937 2.348 11.023 1.00 97.50 11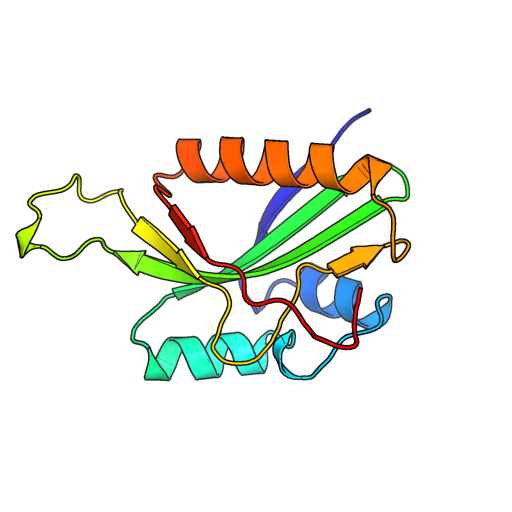6 SER A C 1
ATOM 924 O O . SER A 1 116 ? -0.171 2.334 10.482 1.00 97.50 116 SER A O 1
ATOM 926 N N . ALA A 1 117 ? 2.018 1.805 10.459 1.00 97.81 117 ALA A N 1
ATOM 927 C CA . ALA A 1 117 ? 1.992 1.031 9.227 1.00 97.81 117 ALA A CA 1
ATOM 928 C C . ALA A 1 117 ? 2.935 -0.176 9.333 1.00 97.81 117 ALA A C 1
ATOM 930 O O . ALA A 1 117 ? 4.121 -0.013 9.620 1.00 97.81 117 ALA A O 1
ATOM 931 N N . PHE A 1 118 ? 2.418 -1.383 9.088 1.00 97.38 118 PHE A N 1
ATOM 932 C CA . PHE A 1 118 ? 3.200 -2.624 9.100 1.00 97.38 118 PHE A CA 1
ATOM 933 C C . PHE A 1 118 ? 3.353 -3.229 7.698 1.00 97.38 118 PHE A C 1
ATOM 935 O O . PHE A 1 118 ? 2.364 -3.595 7.047 1.00 97.38 118 PHE A O 1
ATOM 942 N N . PHE A 1 119 ? 4.601 -3.413 7.264 1.00 96.50 119 PHE A N 1
ATOM 943 C CA . PHE A 1 119 ? 4.952 -3.922 5.938 1.00 96.50 119 PHE A CA 1
ATOM 944 C C . PHE A 1 119 ? 5.524 -5.341 6.016 1.00 96.50 119 PHE A C 1
ATOM 946 O O . PHE A 1 119 ? 6.433 -5.612 6.798 1.00 96.50 119 PHE A O 1
ATOM 953 N N . ARG A 1 120 ? 5.000 -6.245 5.183 1.00 96.19 120 ARG A N 1
ATOM 954 C CA . ARG A 1 120 ? 5.543 -7.587 4.953 1.00 96.19 120 ARG A CA 1
ATOM 955 C C . ARG A 1 120 ? 6.384 -7.555 3.684 1.00 96.19 120 ARG A C 1
ATOM 957 O O . ARG A 1 120 ? 5.870 -7.216 2.624 1.00 96.19 120 ARG A O 1
ATOM 964 N N . LEU A 1 121 ? 7.660 -7.906 3.807 1.00 94.88 121 LEU A N 1
ATOM 965 C CA . LEU A 1 121 ? 8.618 -7.851 2.703 1.00 94.88 121 LEU A CA 1
ATOM 966 C C . LEU A 1 121 ? 8.701 -9.193 1.978 1.00 94.88 121 LEU A C 1
ATOM 968 O O . LEU A 1 121 ? 8.603 -10.252 2.602 1.00 94.88 121 LEU A O 1
ATOM 972 N N . HIS A 1 122 ? 8.889 -9.135 0.665 1.00 93.56 122 HIS A N 1
ATOM 973 C CA . HIS A 1 122 ? 9.013 -10.307 -0.187 1.00 93.56 122 HIS A CA 1
ATOM 974 C C . HIS A 1 122 ? 10.436 -10.862 -0.112 1.00 93.56 122 HIS A C 1
ATOM 976 O O . HIS A 1 122 ? 11.387 -10.106 -0.272 1.00 93.56 122 HIS A O 1
ATOM 982 N N . PRO A 1 123 ? 10.630 -12.176 0.092 1.00 90.00 123 PRO A N 1
ATOM 983 C CA . PRO A 1 123 ? 11.977 -12.741 0.189 1.00 90.00 123 PRO A CA 1
ATOM 984 C C . PRO A 1 123 ? 12.733 -12.763 -1.150 1.00 90.00 123 PRO A C 1
ATOM 986 O O . PRO A 1 123 ? 13.941 -12.976 -1.155 1.00 90.00 123 PRO A O 1
ATOM 989 N N . LEU A 1 124 ? 12.026 -12.602 -2.276 1.00 88.50 124 LEU A N 1
ATOM 990 C CA . LEU A 1 124 ? 12.580 -12.714 -3.637 1.00 88.50 124 LEU A CA 1
ATOM 991 C C . LEU A 1 124 ? 12.367 -11.478 -4.521 1.00 88.50 124 LEU A C 1
ATOM 993 O O . LEU A 1 124 ? 12.907 -11.442 -5.622 1.00 88.50 124 LEU A O 1
ATOM 997 N N . LEU A 1 125 ? 11.528 -10.529 -4.095 1.00 85.06 125 LEU A N 1
ATOM 998 C CA . LEU A 1 125 ? 11.285 -9.298 -4.847 1.00 85.06 125 LEU A CA 1
ATOM 999 C C . LEU A 1 125 ? 11.949 -8.169 -4.061 1.00 85.06 125 LEU A C 1
ATOM 1001 O O . LEU A 1 125 ? 11.802 -8.173 -2.835 1.00 85.06 125 LEU A O 1
ATOM 1005 N N . PRO A 1 126 ? 12.693 -7.286 -4.741 1.00 68.12 126 PRO A N 1
ATOM 1006 C CA . PRO A 1 126 ? 13.313 -6.136 -4.102 1.00 68.12 126 PRO A CA 1
ATOM 1007 C C . PRO A 1 126 ? 12.277 -5.157 -3.543 1.00 68.12 126 PRO A C 1
ATOM 1009 O O . PRO A 1 126 ? 11.168 -5.071 -4.122 1.00 68.12 126 PRO A O 1
#

Foldseek 3Di:
DDKDKDKAQLPPVVQVVVPVQFDFDPLSHNVNQVVLCVVVVWGWIWIWMDDDQKIKIAIKTKDADDVVVVDDRQAIEIERGPDAGAITMVVFPPPVCVVVSVVVVVVVCVVSRYPYYYHHHDPPGD

Sequence (126 aa):
MMMLSEFILPCNPKWKRFLSLALHDFYHLPEYVSLSAKYEQSQPIAFYGEADEAAFLVPLLTRKIPESLEAPDNWYDATTPYGYPTPLSIPADDTSSLEIFLKSFREMGAASGMISAFFRLHPLLP

pLDDT: mean 94.81, std 5.74, range [61.38, 98.62]